Protein AF-A0A1Y5IQZ8-F1 (afdb_monomer)

Solvent-accessible surface area (backbone atoms only — not comparable to full-atom values): 3953 Å² total; per-residue (Å²): 132,79,79,85,76,77,77,80,89,52,65,69,62,28,39,56,54,20,52,74,41,36,90,80,73,49,58,34,67,63,46,17,52,51,50,47,52,53,51,54,52,30,41,78,72,53,77,57,54,77,74,94,75,91,82,88,77,82,82,83,128

Mean predicted aligned error: 10.0 Å

Sequence (61 aa):
MGPPQIPPDMTDSAYDTARSYADDGYDPDELANLLLAWYYAGYYTGSFSRAPHAGADEPRR

Secondary structure (DSSP, 8-state):
-PPPPPPPP-HHHHHHHHHHTGGGT--HHHHHHHHHHHHHHHHHTTTT-----S-S-----

Radius of gyration: 16.73 Å; Cα contacts (8 Å, |Δi|>4): 30; chains: 1; bounding box: 47×30×33 Å

Organism: Ostreococcus tauri (NCBI:txid70448)

pLDDT: mean 80.7, std 17.75, range [44.22, 97.38]

Foldseek 3Di:
DDPPDDDDDCQVVLLVVLVVCVVVVDDSVVSSVVVVVVVVVCVVVVVPPPDDDDDPDDPDD

Structure (mmCIF, N/CA/C/O backbone):
data_AF-A0A1Y5IQZ8-F1
#
_entry.id   AF-A0A1Y5IQZ8-F1
#
loop_
_atom_site.group_PDB
_atom_site.id
_atom_site.type_symbol
_atom_site.label_atom_id
_atom_site.label_alt_id
_atom_site.label_comp_id
_atom_site.label_asym_id
_atom_site.label_entity_id
_atom_site.label_seq_id
_atom_site.pdbx_PDB_ins_code
_atom_site.Cartn_x
_atom_site.Cartn_y
_atom_site.Cartn_z
_atom_site.occupancy
_atom_site.B_iso_or_equiv
_atom_site.auth_seq_id
_atom_site.auth_comp_id
_atom_site.auth_asym_id
_atom_site.auth_atom_id
_atom_site.pdbx_PDB_model_num
ATOM 1 N N . MET A 1 1 ? -18.017 -7.285 21.183 1.00 48.62 1 MET A N 1
ATOM 2 C CA . MET A 1 1 ? -16.996 -6.993 20.156 1.00 48.62 1 MET A CA 1
ATOM 3 C C . MET A 1 1 ? -17.743 -6.769 18.855 1.00 48.62 1 MET A C 1
ATOM 5 O O . MET A 1 1 ? -18.587 -7.596 18.535 1.00 48.62 1 MET A O 1
ATOM 9 N N . GLY A 1 2 ? -17.553 -5.622 18.199 1.00 58.97 2 GLY A N 1
ATOM 10 C CA . GLY A 1 2 ? -18.175 -5.369 16.894 1.00 58.97 2 GLY A CA 1
ATOM 11 C C . GLY A 1 2 ? -17.631 -6.328 15.827 1.00 58.97 2 GLY A C 1
ATOM 12 O O . GLY A 1 2 ? -16.613 -6.979 16.075 1.00 58.97 2 GLY A O 1
ATOM 13 N N . PRO A 1 3 ? -18.296 -6.450 14.667 1.00 58.38 3 PRO A N 1
ATOM 14 C CA . PRO A 1 3 ? -17.791 -7.275 13.576 1.00 58.38 3 PRO A CA 1
ATOM 15 C C . PRO A 1 3 ? -16.382 -6.812 13.160 1.00 58.38 3 PRO A C 1
ATOM 17 O O . PRO A 1 3 ? -16.098 -5.611 13.247 1.00 58.38 3 PRO A O 1
ATOM 20 N N . PRO A 1 4 ? -15.502 -7.733 12.719 1.00 62.06 4 PRO A N 1
ATOM 21 C CA . PRO A 1 4 ? -14.210 -7.359 12.157 1.00 62.06 4 PRO A CA 1
ATOM 22 C C . PRO A 1 4 ? -14.458 -6.389 11.004 1.00 62.06 4 PRO A C 1
ATOM 24 O O . PRO A 1 4 ? -15.211 -6.694 10.078 1.00 62.06 4 PRO A O 1
ATOM 27 N N . GLN A 1 5 ? -13.889 -5.189 11.098 1.00 73.12 5 GLN A N 1
ATOM 28 C CA . GLN A 1 5 ? -13.999 -4.234 10.008 1.00 73.12 5 GLN A CA 1
ATOM 29 C C . GLN A 1 5 ? -13.106 -4.712 8.870 1.00 73.12 5 GLN A C 1
ATOM 31 O O . GLN A 1 5 ? -11.960 -5.106 9.082 1.00 73.12 5 GLN A O 1
ATOM 36 N N . ILE A 1 6 ? -13.678 -4.741 7.671 1.00 80.19 6 ILE A N 1
ATOM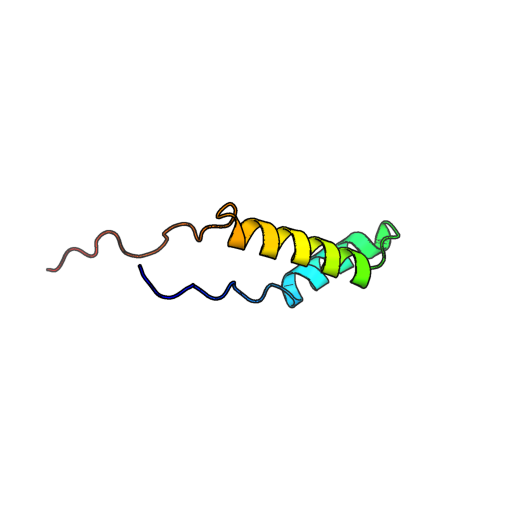 37 C CA . ILE A 1 6 ? -12.925 -5.040 6.462 1.00 80.19 6 ILE A CA 1
ATOM 38 C C . ILE A 1 6 ? -12.053 -3.807 6.184 1.00 80.19 6 ILE A C 1
ATOM 40 O O . ILE A 1 6 ? -12.589 -2.690 6.195 1.00 80.19 6 ILE A O 1
ATOM 44 N N . PRO A 1 7 ? -10.732 -3.973 5.986 1.00 82.44 7 PRO A N 1
ATOM 45 C CA . PRO A 1 7 ? -9.875 -2.863 5.599 1.00 82.44 7 PRO A CA 1
ATOM 46 C C . PRO A 1 7 ? -10.369 -2.226 4.293 1.00 82.44 7 PRO A C 1
ATOM 48 O O . PRO A 1 7 ? -10.811 -2.948 3.398 1.00 82.44 7 PRO A O 1
ATOM 51 N N . PRO A 1 8 ? -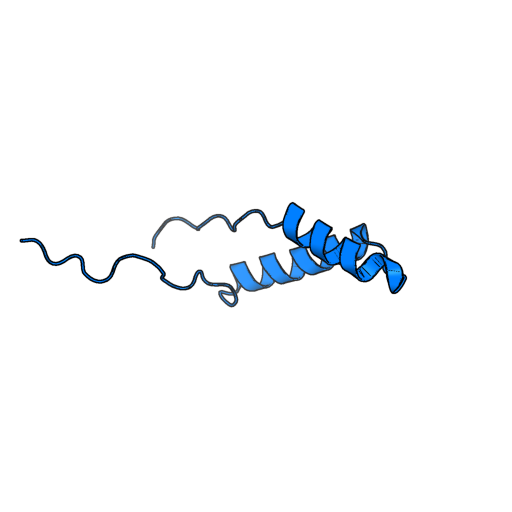10.309 -0.888 4.171 1.00 89.44 8 PRO A N 1
ATOM 52 C CA . PRO A 1 8 ? -10.473 -0.208 2.894 1.00 89.44 8 PRO A CA 1
ATOM 53 C C . PRO A 1 8 ? -9.602 -0.827 1.797 1.00 89.44 8 PRO A C 1
ATOM 55 O O . PRO A 1 8 ? -8.452 -1.191 2.045 1.00 89.44 8 PRO A O 1
ATOM 58 N N . ASP A 1 9 ? -10.143 -0.907 0.583 1.00 91.44 9 ASP A N 1
ATOM 59 C CA . ASP A 1 9 ? -9.350 -1.277 -0.585 1.00 91.44 9 ASP A CA 1
ATOM 60 C C . ASP A 1 9 ? -8.419 -0.114 -0.950 1.00 91.44 9 ASP A C 1
ATOM 62 O O . ASP A 1 9 ? -8.872 0.984 -1.275 1.00 91.44 9 ASP A O 1
ATOM 66 N N . MET A 1 10 ? -7.113 -0.358 -0.848 1.00 94.00 10 MET A N 1
ATOM 67 C CA . MET A 1 10 ? -6.055 0.615 -1.136 1.00 94.00 10 MET A CA 1
ATOM 68 C C . MET A 1 10 ? -5.296 0.277 -2.423 1.00 94.00 10 MET A C 1
ATOM 70 O O . MET A 1 10 ? -4.253 0.878 -2.678 1.00 94.00 10 MET A O 1
ATOM 74 N N . THR A 1 11 ? -5.787 -0.674 -3.225 1.00 95.44 11 THR A N 1
ATOM 75 C CA . THR A 1 11 ? -5.086 -1.183 -4.414 1.00 95.44 11 THR A CA 1
ATOM 76 C C . THR A 1 11 ? -4.754 -0.057 -5.388 1.00 95.44 11 THR A C 1
ATOM 78 O O . THR A 1 11 ? -3.581 0.155 -5.688 1.00 95.44 11 THR A O 1
ATOM 81 N N . ASP A 1 12 ? -5.746 0.738 -5.793 1.00 96.31 12 ASP A N 1
ATOM 82 C CA . ASP A 1 12 ? -5.533 1.848 -6.731 1.00 96.31 12 ASP A CA 1
ATOM 83 C C . ASP A 1 12 ? -4.565 2.900 -6.169 1.00 96.31 12 ASP A C 1
ATOM 85 O O . ASP A 1 12 ? -3.649 3.343 -6.857 1.00 96.31 12 ASP A O 1
ATOM 89 N N . SER A 1 13 ? -4.697 3.236 -4.881 1.00 96.31 13 SER A N 1
ATOM 90 C CA . SER A 1 13 ? -3.813 4.209 -4.218 1.00 96.31 13 SER A CA 1
ATOM 91 C C . SER A 1 13 ? -2.363 3.721 -4.133 1.00 96.31 13 SER A C 1
ATOM 93 O O . SER A 1 13 ? -1.433 4.511 -4.312 1.00 96.31 13 SER A O 1
ATOM 95 N N . ALA A 1 14 ? -2.154 2.429 -3.868 1.00 96.50 14 ALA A N 1
ATOM 96 C CA . ALA A 1 14 ? -0.828 1.821 -3.833 1.00 96.50 14 ALA A CA 1
ATOM 97 C C . ALA A 1 14 ? -0.187 1.822 -5.224 1.00 96.50 14 ALA A C 1
ATOM 99 O O . ALA A 1 14 ? 0.989 2.153 -5.353 1.00 96.50 14 ALA A O 1
ATOM 100 N N . TYR A 1 15 ? -0.972 1.525 -6.258 1.00 97.19 15 TYR A N 1
ATOM 101 C CA . TYR A 1 15 ? -0.525 1.549 -7.645 1.00 97.19 15 TYR A CA 1
ATOM 102 C C . TYR A 1 15 ? -0.187 2.954 -8.146 1.00 97.19 15 TYR A C 1
ATOM 104 O O . TYR A 1 15 ? 0.846 3.140 -8.789 1.00 97.19 15 TYR A O 1
ATOM 112 N N . ASP A 1 16 ? -1.008 3.952 -7.832 1.00 97.38 16 ASP A N 1
ATOM 113 C CA . ASP A 1 16 ? -0.729 5.344 -8.191 1.00 97.38 16 ASP A CA 1
ATOM 114 C C . ASP A 1 16 ? 0.520 5.866 -7.475 1.00 97.38 16 ASP A C 1
ATOM 116 O O . ASP A 1 16 ? 1.373 6.508 -8.091 1.00 97.38 16 ASP A O 1
ATOM 120 N N . THR A 1 17 ? 0.679 5.511 -6.197 1.00 95.94 17 THR A N 1
ATOM 121 C CA . THR A 1 17 ? 1.895 5.826 -5.439 1.00 95.94 17 THR A CA 1
ATOM 122 C C . THR A 1 17 ? 3.108 5.148 -6.067 1.00 95.94 17 THR A C 1
ATOM 124 O O . THR A 1 17 ? 4.098 5.815 -6.347 1.00 95.94 17 THR A O 1
ATOM 127 N N . ALA A 1 18 ? 3.041 3.848 -6.352 1.00 96.62 18 ALA A N 1
ATOM 128 C CA . ALA A 1 18 ? 4.158 3.106 -6.924 1.00 96.62 18 ALA A CA 1
ATOM 129 C C . ALA A 1 18 ? 4.577 3.639 -8.304 1.00 96.62 18 ALA A C 1
ATOM 131 O O . ALA A 1 18 ? 5.768 3.797 -8.565 1.00 96.62 18 ALA A O 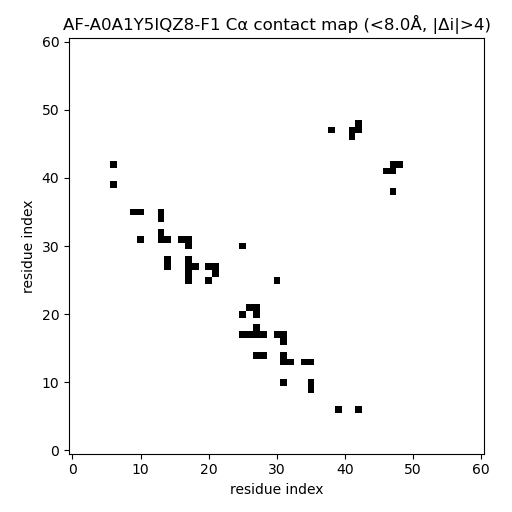1
ATOM 132 N N . ARG A 1 19 ? 3.614 4.011 -9.159 1.00 95.56 19 ARG A N 1
ATOM 133 C CA . ARG A 1 19 ? 3.891 4.649 -10.457 1.00 95.56 19 ARG A CA 1
ATOM 134 C C . ARG A 1 19 ? 4.614 5.984 -10.320 1.00 95.56 19 ARG A C 1
ATOM 136 O O . ARG A 1 19 ? 5.413 6.310 -11.189 1.00 95.56 19 ARG A O 1
ATOM 143 N N . SER A 1 20 ? 4.379 6.733 -9.240 1.00 95.69 20 SER A N 1
ATOM 144 C CA . SER A 1 20 ? 5.097 7.993 -9.000 1.00 95.69 20 SER A CA 1
ATOM 145 C C . SER A 1 20 ? 6.598 7.805 -8.733 1.00 95.69 20 SER A C 1
ATOM 147 O O . SER A 1 20 ? 7.360 8.745 -8.926 1.00 95.69 20 SER A O 1
ATOM 149 N N . TYR A 1 21 ? 7.023 6.590 -8.365 1.00 92.62 21 TYR A N 1
ATOM 150 C CA . TYR A 1 21 ? 8.426 6.206 -8.164 1.00 92.62 21 TYR A CA 1
ATOM 151 C C . TYR A 1 21 ? 9.018 5.424 -9.349 1.00 92.62 21 TYR A C 1
ATOM 153 O O . TYR A 1 21 ? 10.146 4.942 -9.261 1.00 92.62 21 TYR A O 1
ATOM 161 N N . ALA A 1 22 ? 8.290 5.278 -10.462 1.00 88.44 22 ALA A N 1
ATOM 162 C CA . ALA A 1 22 ? 8.777 4.525 -11.620 1.00 88.44 22 ALA A CA 1
ATOM 163 C C . ALA A 1 22 ? 10.061 5.137 -12.216 1.00 88.44 22 ALA A C 1
ATOM 165 O O . ALA A 1 22 ? 10.951 4.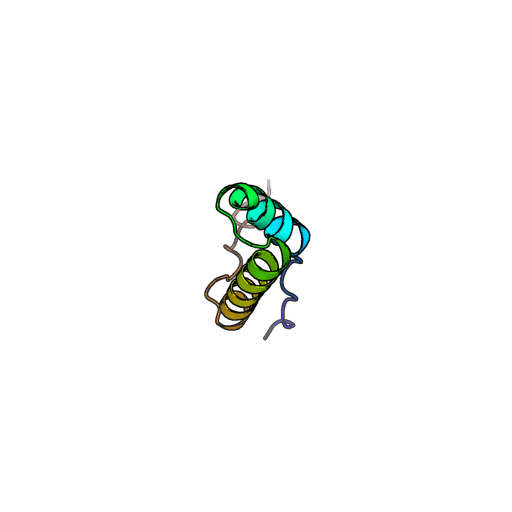406 -12.653 1.00 88.44 22 ALA A O 1
ATOM 166 N N . ASP A 1 23 ? 10.191 6.467 -12.172 1.00 90.06 23 ASP A N 1
ATOM 167 C CA . ASP A 1 23 ? 11.376 7.190 -12.657 1.00 90.06 23 ASP A CA 1
ATOM 168 C C . ASP A 1 23 ? 12.637 6.918 -11.812 1.00 90.06 23 ASP A C 1
ATOM 170 O O . ASP A 1 23 ? 13.755 7.078 -12.305 1.00 90.06 23 ASP A O 1
ATOM 174 N N . ASP A 1 24 ? 12.477 6.430 -10.577 1.00 90.19 24 ASP A N 1
ATOM 175 C CA . ASP A 1 24 ? 13.580 6.028 -9.693 1.00 90.19 24 ASP A CA 1
ATOM 176 C C . ASP A 1 24 ? 14.063 4.586 -9.967 1.00 90.19 24 ASP A C 1
ATOM 178 O O . ASP A 1 24 ? 14.953 4.076 -9.281 1.00 90.19 24 ASP A O 1
ATOM 182 N N . GLY A 1 25 ? 13.499 3.920 -10.983 1.00 88.25 25 GLY A N 1
ATOM 183 C CA . GLY A 1 25 ? 13.889 2.576 -11.416 1.00 88.25 25 GLY A CA 1
ATOM 184 C C . GLY A 1 25 ? 13.252 1.432 -10.623 1.00 88.25 25 GLY A C 1
ATOM 185 O O . GLY A 1 25 ? 13.691 0.290 -10.763 1.00 88.25 25 GLY A O 1
ATOM 186 N N . TYR A 1 26 ? 12.236 1.712 -9.802 1.00 89.56 26 TYR A N 1
ATOM 187 C CA . TYR A 1 26 ? 11.448 0.679 -9.126 1.00 89.56 26 TYR A CA 1
ATOM 188 C C . TYR A 1 26 ? 10.388 0.090 -10.060 1.00 89.56 26 TYR A C 1
ATOM 190 O O . TYR A 1 26 ? 9.745 0.820 -10.814 1.00 89.56 26 TYR A O 1
ATOM 198 N N . ASP A 1 27 ? 10.158 -1.223 -9.963 1.00 94.38 27 ASP A N 1
ATOM 199 C CA . ASP A 1 27 ? 9.008 -1.863 -10.600 1.00 94.38 27 ASP A CA 1
ATOM 200 C C . ASP A 1 27 ? 7.717 -1.460 -9.851 1.00 94.38 27 ASP A C 1
ATOM 202 O O . ASP A 1 27 ? 7.596 -1.728 -8.645 1.00 94.38 27 ASP A O 1
ATOM 206 N N . PRO A 1 28 ? 6.745 -0.808 -10.522 1.00 93.50 28 PRO A N 1
ATOM 207 C CA . PRO A 1 28 ? 5.511 -0.373 -9.880 1.00 93.50 28 PRO A CA 1
ATOM 208 C C . PRO A 1 28 ? 4.678 -1.518 -9.293 1.00 93.50 28 PRO A C 1
ATOM 210 O O . PRO A 1 28 ? 4.012 -1.305 -8.281 1.00 93.50 28 PRO A O 1
ATOM 213 N N . ASP A 1 29 ? 4.703 -2.715 -9.886 1.00 95.38 29 ASP A N 1
ATOM 214 C CA . ASP A 1 29 ? 3.953 -3.869 -9.382 1.00 95.38 2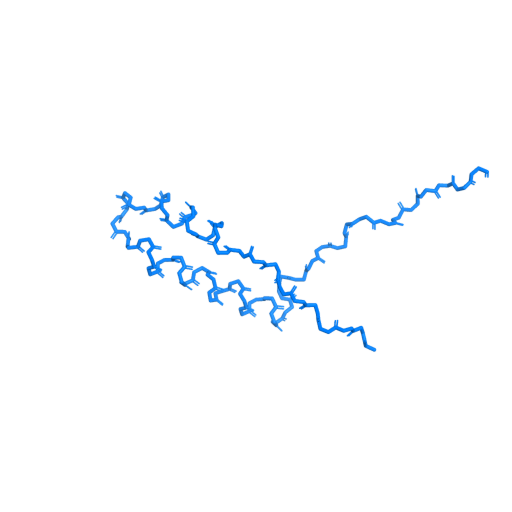9 ASP A CA 1
ATOM 215 C C . ASP A 1 29 ? 4.569 -4.388 -8.077 1.00 95.38 29 ASP A C 1
ATOM 217 O O . ASP A 1 29 ? 3.860 -4.633 -7.095 1.00 95.38 29 ASP A O 1
ATOM 221 N N . GLU A 1 30 ? 5.895 -4.527 -8.023 1.00 95.94 30 GLU A N 1
ATOM 222 C CA . GLU A 1 30 ? 6.592 -4.965 -6.807 1.00 95.94 30 GLU A CA 1
ATOM 223 C C . GLU A 1 30 ? 6.414 -3.956 -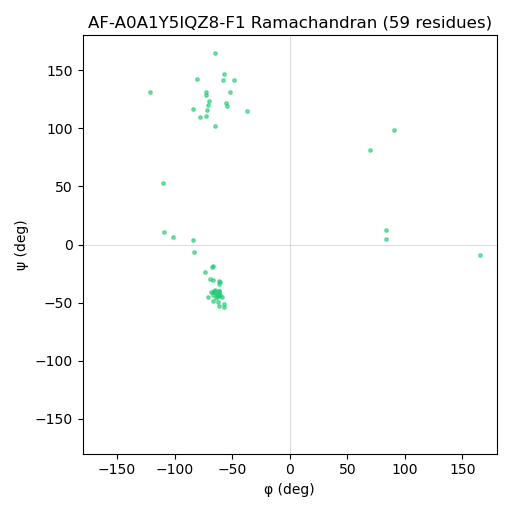5.668 1.00 95.94 30 GLU A C 1
ATOM 225 O O . GLU A 1 30 ? 6.104 -4.334 -4.531 1.00 95.94 30 GLU A O 1
ATOM 230 N N . LEU A 1 31 ? 6.547 -2.662 -5.974 1.00 96.44 31 LEU A N 1
ATOM 231 C CA . LEU A 1 31 ? 6.402 -1.598 -4.988 1.00 96.44 31 LEU A CA 1
ATOM 232 C C . LEU A 1 31 ? 4.952 -1.468 -4.494 1.00 96.44 31 LEU A C 1
ATOM 234 O O . LEU A 1 31 ? 4.735 -1.333 -3.288 1.00 96.44 31 LEU A O 1
ATOM 238 N N . ALA A 1 32 ? 3.955 -1.574 -5.378 1.00 97.25 32 ALA A N 1
ATOM 239 C CA . ALA A 1 32 ? 2.546 -1.567 -4.983 1.00 97.25 32 ALA A CA 1
ATOM 240 C C . ALA A 1 32 ? 2.219 -2.744 -4.051 1.00 97.25 32 ALA A C 1
ATOM 242 O O . ALA A 1 32 ? 1.595 -2.552 -3.004 1.00 97.25 32 ALA A O 1
ATOM 243 N N . ASN A 1 33 ? 2.704 -3.947 -4.373 1.00 96.56 33 ASN A N 1
ATOM 244 C CA . ASN A 1 33 ? 2.527 -5.129 -3.529 1.00 96.56 33 ASN A CA 1
ATOM 245 C C . ASN A 1 33 ? 3.179 -4.960 -2.148 1.00 96.56 33 ASN A C 1
ATOM 247 O O . ASN A 1 33 ? 2.583 -5.331 -1.132 1.00 96.56 33 ASN A O 1
ATOM 251 N N . LEU A 1 34 ? 4.370 -4.356 -2.084 1.00 96.38 34 LEU A N 1
ATOM 252 C CA . LEU A 1 34 ? 5.037 -4.051 -0.819 1.00 96.38 34 LEU A CA 1
ATOM 253 C C . LEU A 1 34 ? 4.233 -3.045 0.020 1.00 96.38 34 LEU A C 1
ATOM 255 O O . LEU A 1 34 ? 4.034 -3.264 1.217 1.00 96.38 34 LEU A O 1
ATOM 259 N N . LEU A 1 35 ? 3.741 -1.964 -0.592 1.00 95.69 35 LEU A N 1
ATOM 260 C CA . LEU A 1 35 ? 2.918 -0.952 0.080 1.00 95.69 35 LEU A CA 1
ATOM 261 C C . LEU A 1 35 ? 1.626 -1.558 0.646 1.00 95.69 35 LEU A C 1
ATOM 263 O O . LEU A 1 35 ? 1.273 -1.296 1.799 1.00 95.69 35 LEU A O 1
ATOM 267 N N . LEU A 1 36 ? 0.957 -2.418 -0.127 1.00 95.81 36 LEU A N 1
ATOM 268 C CA . LEU A 1 36 ? -0.233 -3.143 0.320 1.00 95.81 36 LEU A CA 1
ATOM 269 C C . LEU A 1 36 ? 0.078 -4.081 1.489 1.00 95.81 36 LEU A C 1
ATOM 271 O O . LEU A 1 36 ? -0.671 -4.103 2.466 1.00 95.81 36 LEU A O 1
ATOM 275 N N . ALA A 1 37 ? 1.194 -4.813 1.437 1.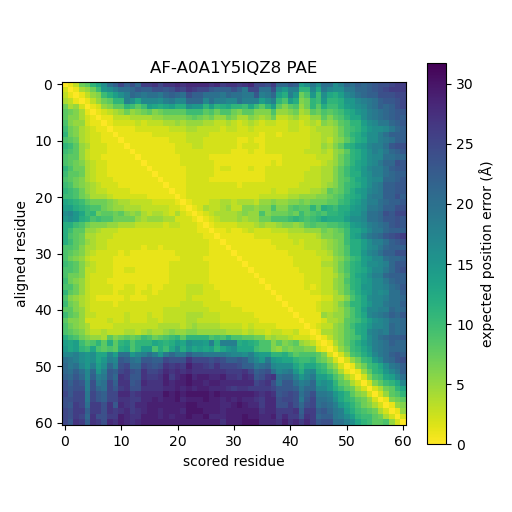00 95.25 37 ALA A N 1
ATOM 276 C CA . ALA A 1 37 ? 1.603 -5.698 2.524 1.00 95.25 37 ALA A CA 1
ATOM 277 C C . ALA A 1 37 ? 1.786 -4.931 3.845 1.00 95.25 37 ALA A C 1
ATOM 279 O O . ALA A 1 37 ? 1.265 -5.353 4.881 1.00 95.25 37 ALA A O 1
ATOM 280 N N . TRP A 1 38 ? 2.454 -3.774 3.810 1.00 94.25 38 TRP A N 1
ATOM 281 C CA . TRP A 1 38 ? 2.622 -2.917 4.988 1.00 94.25 38 TRP A CA 1
ATOM 282 C C . TRP A 1 38 ? 1.303 -2.333 5.492 1.00 94.25 38 TRP A C 1
ATOM 284 O O . TRP A 1 38 ? 1.070 -2.302 6.704 1.00 94.25 38 TRP A O 1
ATOM 294 N N . TYR A 1 39 ? 0.426 -1.904 4.584 1.00 92.94 39 TYR A N 1
ATOM 295 C CA . TYR A 1 39 ? -0.890 -1.384 4.936 1.00 92.94 39 TYR A CA 1
ATOM 296 C C . TYR A 1 39 ? -1.745 -2.435 5.656 1.00 92.94 39 TYR A C 1
ATOM 298 O O . TYR A 1 39 ? -2.220 -2.187 6.767 1.00 92.94 39 TYR A O 1
ATOM 306 N N . TYR A 1 40 ? -1.899 -3.626 5.070 1.00 89.94 40 TYR A N 1
ATOM 307 C CA . TYR A 1 40 ? -2.705 -4.690 5.668 1.00 89.94 40 TYR A CA 1
ATOM 308 C C . TYR A 1 40 ? -2.098 -5.195 6.975 1.00 89.94 40 TYR A C 1
ATOM 310 O O . TYR A 1 40 ? -2.831 -5.387 7.947 1.00 89.94 40 TYR A O 1
ATOM 318 N N . ALA A 1 41 ? -0.770 -5.339 7.047 1.00 90.56 41 ALA A N 1
ATOM 319 C CA . ALA A 1 41 ? -0.094 -5.678 8.294 1.00 90.56 41 ALA A CA 1
ATOM 320 C C . ALA A 1 41 ? -0.418 -4.651 9.390 1.00 90.56 41 ALA A C 1
ATOM 322 O O . ALA A 1 41 ? -0.893 -5.026 10.460 1.00 90.56 41 ALA A O 1
ATOM 323 N N . GLY A 1 42 ? -0.252 -3.356 9.106 1.00 88.62 42 GLY A N 1
ATOM 324 C CA . GLY A 1 42 ? -0.537 -2.297 10.072 1.00 88.62 42 GLY A CA 1
ATOM 325 C C . GLY A 1 42 ? -2.021 -2.161 10.433 1.00 88.62 42 GLY A C 1
ATOM 326 O O . GLY A 1 42 ? -2.345 -1.784 11.559 1.00 88.62 42 GLY A O 1
ATOM 327 N N . TYR A 1 43 ? -2.938 -2.480 9.518 1.00 87.75 43 TYR A N 1
ATOM 328 C CA . TYR A 1 43 ? -4.374 -2.481 9.798 1.00 87.75 43 TYR A CA 1
ATOM 329 C C . TYR A 1 43 ? -4.728 -3.575 10.809 1.00 87.75 43 TYR A C 1
ATOM 331 O O . TYR A 1 43 ? -5.371 -3.303 11.823 1.00 87.75 43 TYR A O 1
ATOM 339 N N . TYR A 1 44 ? -4.245 -4.800 10.584 1.00 84.56 44 TYR A N 1
ATOM 340 C CA . TYR A 1 44 ? -4.522 -5.929 11.472 1.00 84.56 44 TYR A CA 1
ATOM 341 C C . TYR A 1 44 ? -3.765 -5.863 12.804 1.00 84.56 44 TYR A C 1
ATOM 343 O O . TYR A 1 44 ? -4.244 -6.420 13.791 1.00 84.56 44 TYR A O 1
ATOM 351 N N . THR A 1 45 ? -2.638 -5.147 12.883 1.00 84.50 45 THR A N 1
ATOM 352 C CA . THR A 1 45 ? -1.965 -4.858 14.164 1.00 84.50 45 THR A CA 1
ATOM 353 C C . THR A 1 45 ? -2.554 -3.653 14.904 1.00 84.50 45 THR A C 1
ATOM 355 O O . THR A 1 45 ? -2.151 -3.384 16.033 1.00 84.50 45 THR A O 1
ATOM 358 N N . GLY A 1 46 ? -3.495 -2.918 14.297 1.00 80.12 46 GLY A N 1
ATOM 359 C CA . GLY A 1 46 ? -4.133 -1.735 14.886 1.00 80.12 46 GLY A CA 1
ATOM 360 C C . GLY A 1 46 ? -3.352 -0.423 14.728 1.00 80.12 46 GLY A C 1
ATOM 361 O O . GLY A 1 46 ? -3.804 0.611 15.223 1.00 80.12 46 GLY A O 1
ATOM 362 N N . SER A 1 47 ? -2.228 -0.432 14.007 1.00 72.56 47 SER A N 1
ATOM 363 C CA . SER A 1 47 ? -1.404 0.750 13.703 1.00 72.56 47 SER A CA 1
ATOM 364 C C . SER A 1 47 ? -2.097 1.717 12.735 1.00 72.56 47 SER A C 1
ATOM 366 O O . SER A 1 47 ? -1.897 2.925 12.824 1.00 72.56 47 SER A O 1
ATOM 368 N N . PHE A 1 48 ? -2.960 1.198 11.856 1.00 65.44 48 PHE A N 1
ATOM 369 C CA . PHE A 1 48 ? -3.851 1.976 10.986 1.00 65.44 48 PHE A CA 1
ATOM 370 C C . PHE A 1 48 ? -5.306 1.819 11.439 1.00 65.44 48 PHE A C 1
ATOM 372 O O . PHE A 1 48 ? -6.192 1.444 10.674 1.00 65.44 48 PHE A O 1
ATOM 379 N N . SER A 1 49 ? -5.563 2.072 12.721 1.00 58.16 49 SER A N 1
ATOM 380 C CA . SER A 1 49 ? -6.934 2.193 13.210 1.00 58.16 49 SER A CA 1
ATOM 381 C C . SER A 1 49 ? -7.523 3.487 12.662 1.00 58.16 49 SER A C 1
ATOM 383 O O . SER A 1 49 ? -6.958 4.560 12.875 1.00 58.16 49 SER A O 1
ATOM 385 N N . ARG A 1 50 ? -8.649 3.386 11.946 1.00 56.31 50 ARG A N 1
ATOM 386 C CA . ARG A 1 50 ? -9.477 4.524 11.525 1.00 56.31 50 ARG A CA 1
ATOM 387 C C . ARG A 1 50 ? -9.490 5.569 12.645 1.00 56.31 50 ARG A C 1
ATOM 389 O O . ARG A 1 50 ? -10.002 5.289 13.728 1.00 56.31 50 ARG A O 1
ATOM 396 N N . ALA A 1 51 ? -8.930 6.753 12.394 1.00 48.84 51 ALA A N 1
ATOM 397 C CA . ALA A 1 51 ? -9.142 7.887 13.282 1.00 48.84 51 ALA A CA 1
ATOM 398 C C . ALA A 1 51 ? -10.662 8.037 13.481 1.00 48.84 51 ALA A C 1
ATOM 400 O O . ALA A 1 51 ? -11.398 7.985 12.487 1.00 48.84 51 ALA A O 1
ATOM 401 N N . PRO A 1 52 ? -11.171 8.174 14.716 1.00 44.22 52 PRO A N 1
ATOM 402 C CA . PRO A 1 52 ? -12.583 8.441 14.918 1.00 44.22 52 PRO A CA 1
ATOM 403 C C . PRO A 1 52 ? -12.865 9.822 14.322 1.00 44.22 52 PRO A C 1
ATOM 405 O O . PRO A 1 52 ? -12.527 10.841 14.915 1.00 44.22 52 PRO A O 1
ATOM 408 N N . HIS A 1 53 ? -13.446 9.876 13.127 1.00 51.78 53 HIS A N 1
ATOM 409 C CA . HIS A 1 53 ? -14.004 11.111 12.600 1.00 51.78 53 HIS A CA 1
ATOM 410 C C . HIS A 1 53 ? -15.492 10.920 12.311 1.00 51.78 53 HIS A C 1
ATOM 412 O O . HIS A 1 53 ? -15.872 9.959 11.641 1.00 51.78 53 HIS A O 1
ATOM 418 N N . ALA A 1 54 ? -16.271 11.887 12.809 1.00 45.16 54 ALA A N 1
ATOM 419 C CA . ALA A 1 54 ? -17.718 12.102 12.699 1.00 45.16 54 ALA A CA 1
ATOM 420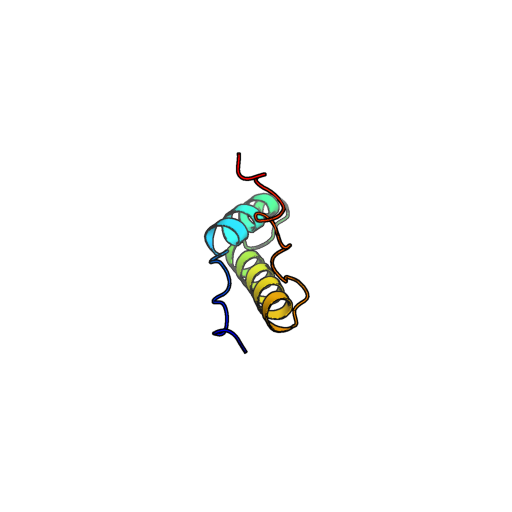 C C . ALA A 1 54 ? -18.600 11.462 13.793 1.00 45.16 54 ALA A C 1
ATOM 422 O O . ALA A 1 54 ? -18.976 10.295 13.717 1.00 45.16 54 ALA A O 1
ATOM 423 N N . GLY A 1 55 ? -18.983 12.280 14.784 1.00 45.75 55 GLY A N 1
ATOM 424 C CA . GLY A 1 55 ? -20.091 11.979 15.697 1.00 45.75 55 GLY A CA 1
ATOM 425 C C . GLY A 1 55 ? -20.198 12.827 16.971 1.00 45.75 55 GLY A C 1
ATOM 426 O O . GLY A 1 55 ? -21.202 12.704 17.665 1.00 45.75 55 GLY A O 1
ATOM 427 N N . ALA A 1 56 ? -19.213 13.668 17.304 1.00 51.03 56 ALA A N 1
ATOM 428 C CA . ALA A 1 56 ? -19.346 14.592 18.430 1.00 51.03 56 ALA A CA 1
ATOM 429 C C . ALA A 1 56 ? -20.212 15.801 18.030 1.00 51.03 56 ALA A C 1
ATOM 431 O O . ALA A 1 56 ? -19.793 16.636 17.233 1.00 51.03 56 ALA A O 1
ATOM 432 N N . ASP A 1 57 ? -21.407 15.833 18.617 1.00 51.59 57 ASP A N 1
ATOM 433 C CA . ASP A 1 57 ? -22.231 17.007 18.913 1.00 51.59 57 ASP A CA 1
ATOM 434 C C . ASP A 1 57 ? -22.881 17.766 17.745 1.00 51.59 57 ASP A C 1
ATOM 436 O O . ASP A 1 57 ? -22.494 18.873 17.378 1.00 51.59 57 ASP A O 1
ATOM 440 N N . GLU A 1 58 ? -24.011 17.234 17.271 1.00 55.59 58 GLU A N 1
ATOM 441 C CA . GLU A 1 58 ? -25.135 18.090 16.874 1.00 55.59 58 GLU A CA 1
ATOM 442 C C . GLU A 1 58 ? -25.964 18.419 18.135 1.00 55.59 58 GLU A C 1
ATOM 444 O O . GLU A 1 58 ? -26.532 17.502 18.742 1.00 55.59 58 GLU A O 1
ATOM 449 N N . PRO A 1 59 ? -26.077 19.691 18.571 1.00 61.25 59 PRO A N 1
ATOM 450 C CA . PRO A 1 59 ? -27.007 20.045 19.631 1.00 6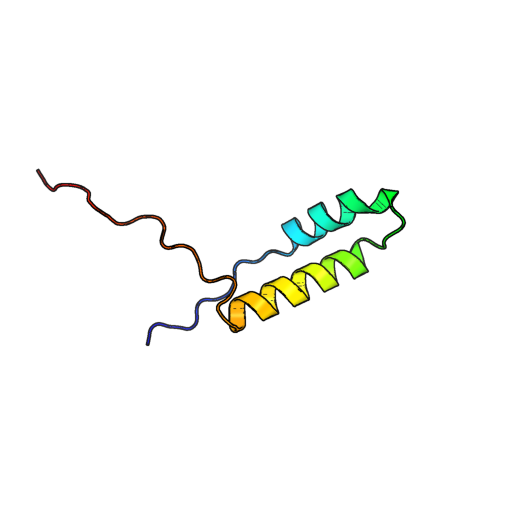1.25 59 PRO A CA 1
ATOM 451 C C . PRO A 1 59 ? -28.429 19.978 19.067 1.00 61.25 59 PRO A C 1
ATOM 453 O O . PRO A 1 59 ? -28.825 20.809 18.246 1.00 61.25 59 PRO A O 1
ATOM 456 N N . ARG A 1 60 ? -29.209 18.984 19.516 1.00 62.81 60 ARG A N 1
ATOM 457 C CA . ARG A 1 60 ? -30.660 18.964 19.290 1.00 62.81 60 ARG A CA 1
ATOM 458 C C . ARG A 1 60 ? -31.250 20.279 19.804 1.00 62.81 60 ARG A C 1
ATOM 460 O O . ARG A 1 60 ? -31.121 20.587 20.988 1.00 62.81 60 ARG A O 1
ATOM 467 N N . ARG A 1 61 ? -31.859 21.034 18.893 1.00 65.81 61 ARG A N 1
ATOM 468 C CA . ARG A 1 61 ? -32.760 22.142 19.214 1.00 65.81 61 ARG A CA 1
ATOM 469 C C . ARG A 1 61 ? -34.057 21.637 19.828 1.00 65.81 61 ARG A C 1
ATOM 471 O O . ARG A 1 61 ? -34.474 20.514 19.467 1.00 65.81 61 ARG A O 1
#